Protein AF-A0A920R0R4-F1 (afdb_monomer)

Nearest PDB structures (foldseek):
  5y6c-assembly2_B  TM=6.366E-01  e=5.986E-02  Zymomonas mobilis subsp. mobilis ATCC 10988
  5guq-assembly4_D  TM=6.516E-01  e=1.807E-01  Zymomonas mobilis subsp. mobilis ATCC 10988
  5y6b-assembly4_D  TM=6.024E-01  e=1.176E-01  Zymomonas mobilis subsp. mobilis ATCC 10988

Radius of gyration: 15.73 Å; Cα contacts (8 Å, |Δi|>4): 234; chains: 1; bounding box: 33×40×40 Å

Sequence (160 aa):
MVGTSRALSQGEQIFMLRKGGIREDTRHFKIEHDQFLLYPGVFHEGTSLLKRKYHSLTSGAANEDFNENITLSVFCQLIETIDISQENQVNALDPFHIWSKSFPAKRFKWKPSQPLKLMIVRAYRLNPAMKIPVIPAYKGCKSWVELVENINTSDLENPH

Foldseek 3Di:
DQLQQLCLLQVLAFKDKDDDDPDDPDPDDDPPDQKDWDFDDDDPCRQVFFDPVSSCSCPPVVVDDPQFKTWTWKMKGFDDKDFALDVVVLVVCVSRDGTDSVNSVVSCPPPVVGTIIITGIFMWTAVVTDMDTDDPQNDDPDPDGDDPDDDDPPRTHHRD

Secondary structure (DSSP, 8-state):
-HHHHHHHHTTS--EEEE---S---SSS---S-SEEE------TTTTTTB-GGGGGGGTTGGG--TTTEEEEEEEEEEEEEEEE-SHHHHHHTGGG-SB-THHHHHHHHSSTTSPEEEEEEEEEEEEEEEEEE--GGG-SS-S----SS---GGGEEPP-

Solvent-accessible surface area (backbone atoms only — not comparable to full-atom values): 9718 Å² total; per-residue (Å²): 71,42,40,58,52,50,30,32,40,54,56,65,22,51,66,47,82,48,63,87,73,96,79,66,98,51,104,59,93,70,80,90,62,58,61,48,70,52,76,67,40,85,49,99,60,52,60,78,46,29,30,80,94,46,41,71,52,47,63,75,57,86,75,59,60,72,75,56,44,43,69,40,40,36,38,34,35,60,75,48,76,47,78,44,84,51,73,68,60,60,60,69,44,54,90,56,45,60,54,21,82,65,49,63,53,54,51,45,64,49,65,68,94,45,61,28,32,40,37,34,38,51,43,20,32,39,63,76,58,45,76,44,72,56,48,77,84,72,59,68,98,64,95,72,70,86,71,94,66,90,78,81,73,87,50,62,39,78,48,114

Mean predicted aligned error: 8.15 Å

Structure (mmCIF, N/CA/C/O backbone):
data_AF-A0A920R0R4-F1
#
_entry.id   AF-A0A920R0R4-F1
#
loop_
_atom_site.group_PDB
_atom_site.id
_atom_site.type_symbol
_atom_site.label_atom_id
_atom_site.label_alt_id
_atom_site.label_comp_id
_atom_site.label_asym_id
_atom_site.label_entity_id
_atom_site.label_seq_id
_atom_site.pdbx_PDB_ins_code
_atom_site.Cartn_x
_atom_site.Cartn_y
_atom_site.Cartn_z
_atom_site.occupancy
_atom_site.B_iso_or_equiv
_atom_site.auth_seq_id
_atom_site.auth_comp_id
_atom_site.auth_asym_id
_atom_site.auth_atom_id
_atom_site.pdbx_PDB_model_num
ATOM 1 N N . MET A 1 1 ? 7.179 0.223 1.232 1.00 68.75 1 MET A N 1
ATOM 2 C CA . MET A 1 1 ? 6.026 -0.302 0.471 1.00 68.75 1 MET A CA 1
ATOM 3 C C . MET A 1 1 ? 6.212 -1.740 -0.008 1.00 68.75 1 MET A C 1
ATOM 5 O O . MET A 1 1 ? 5.195 -2.383 -0.213 1.00 68.75 1 MET A O 1
ATOM 9 N N . VAL A 1 2 ? 7.436 -2.286 -0.112 1.00 80.06 2 VAL A N 1
ATOM 10 C CA . VAL A 1 2 ? 7.642 -3.689 -0.550 1.00 80.06 2 VAL A CA 1
ATOM 11 C C . VAL A 1 2 ? 6.838 -4.712 0.267 1.00 80.06 2 VAL A C 1
ATOM 13 O O . VAL A 1 2 ? 6.137 -5.532 -0.316 1.00 80.06 2 VAL A O 1
ATOM 16 N N . GLY A 1 3 ? 6.846 -4.609 1.603 1.00 86.19 3 GLY A N 1
ATOM 17 C CA . GLY A 1 3 ? 6.037 -5.495 2.452 1.00 86.19 3 GLY A CA 1
ATOM 18 C C . GLY A 1 3 ? 4.532 -5.402 2.162 1.00 86.19 3 GLY A C 1
ATOM 19 O O . GLY A 1 3 ? 3.877 -6.424 2.016 1.00 86.19 3 GLY A O 1
ATOM 20 N N . THR A 1 4 ? 3.997 -4.184 2.007 1.00 89.38 4 THR A N 1
ATOM 21 C CA . THR A 1 4 ? 2.586 -3.946 1.644 1.00 89.38 4 THR A CA 1
ATOM 22 C C . THR A 1 4 ? 2.243 -4.551 0.283 1.00 89.38 4 THR A C 1
ATOM 24 O O . THR A 1 4 ? 1.203 -5.184 0.163 1.00 89.38 4 THR A O 1
ATOM 27 N N . SER A 1 5 ? 3.112 -4.368 -0.718 1.00 89.06 5 SER A N 1
ATOM 28 C CA . SER A 1 5 ? 2.920 -4.904 -2.071 1.00 89.06 5 SER A CA 1
ATOM 29 C C . SER A 1 5 ? 2.841 -6.433 -2.057 1.00 89.06 5 SER A C 1
ATOM 31 O O . SER A 1 5 ? 1.877 -7.009 -2.553 1.00 89.06 5 SER A O 1
ATOM 33 N N . ARG A 1 6 ? 3.791 -7.088 -1.377 1.00 89.69 6 ARG A N 1
ATOM 34 C CA . ARG A 1 6 ? 3.798 -8.549 -1.219 1.00 89.69 6 ARG A CA 1
ATOM 35 C C . ARG A 1 6 ? 2.605 -9.064 -0.419 1.00 89.69 6 ARG A C 1
ATOM 37 O O . ARG A 1 6 ? 2.022 -10.066 -0.800 1.00 89.69 6 ARG A O 1
ATOM 44 N N . ALA A 1 7 ? 2.207 -8.378 0.652 1.00 92.81 7 ALA A N 1
ATOM 45 C CA . ALA A 1 7 ? 1.028 -8.781 1.417 1.00 92.81 7 ALA A CA 1
ATOM 46 C C . ALA A 1 7 ? -0.260 -8.701 0.590 1.00 92.81 7 ALA A C 1
ATOM 48 O O . ALA A 1 7 ? -1.081 -9.606 0.660 1.00 92.81 7 ALA A O 1
ATOM 49 N N . LEU A 1 8 ? -0.418 -7.649 -0.219 1.00 93.75 8 LEU A N 1
ATOM 50 C CA . LEU A 1 8 ? -1.556 -7.518 -1.131 1.00 93.75 8 LEU A CA 1
ATOM 51 C C . LEU A 1 8 ? -1.544 -8.630 -2.190 1.00 93.75 8 LEU A C 1
ATOM 53 O O . LEU A 1 8 ? -2.562 -9.277 -2.409 1.00 93.75 8 LEU A O 1
ATOM 57 N N . SER A 1 9 ? -0.390 -8.912 -2.802 1.00 91.56 9 SER A N 1
ATOM 58 C CA . SER A 1 9 ? -0.287 -9.959 -3.827 1.00 91.56 9 SER A CA 1
ATOM 59 C C . SER A 1 9 ? -0.413 -11.387 -3.285 1.00 91.56 9 SER A C 1
ATOM 61 O O . SER A 1 9 ? -0.655 -12.318 -4.054 1.00 91.56 9 SER A O 1
ATOM 63 N N . GLN A 1 10 ? -0.234 -11.587 -1.980 1.00 92.62 10 GLN A N 1
ATOM 64 C CA . GLN A 1 10 ? -0.412 -12.866 -1.283 1.00 92.62 10 GLN A CA 1
ATOM 65 C C . GLN A 1 10 ? -1.784 -13.007 -0.614 1.00 92.62 10 GLN A C 1
ATOM 67 O O . GLN A 1 10 ? -2.026 -14.027 0.013 1.00 92.62 10 GLN A O 1
ATOM 72 N N . GLY A 1 11 ? -2.658 -11.999 -0.701 1.00 92.56 11 GLY A N 1
ATOM 73 C CA . GLY A 1 11 ? -3.959 -12.023 -0.023 1.00 92.56 11 GLY A CA 1
ATOM 74 C C . GLY A 1 11 ? -3.897 -11.848 1.503 1.00 92.56 11 GLY A C 1
ATOM 75 O O . GLY A 1 11 ? -4.933 -11.867 2.159 1.00 92.56 11 GLY A O 1
ATOM 76 N N . GLU A 1 12 ? -2.715 -11.611 2.083 1.00 94.75 12 GLU A N 1
ATOM 77 C CA . GLU A 1 12 ? -2.510 -11.388 3.528 1.00 94.75 12 GLU A CA 1
ATOM 78 C C . GLU A 1 12 ? -3.187 -10.109 4.044 1.00 94.75 12 GLU A C 1
ATOM 80 O O . GLU A 1 12 ? -3.492 -9.981 5.230 1.00 94.75 12 GLU A O 1
ATOM 85 N N . GLN A 1 13 ? -3.396 -9.129 3.164 1.00 95.19 13 GLN A N 1
ATOM 86 C CA . GLN A 1 13 ? -4.251 -7.973 3.423 1.00 95.19 13 GLN A CA 1
ATOM 87 C C . GLN A 1 13 ? -4.931 -7.542 2.124 1.00 95.19 13 GLN A C 1
ATOM 89 O O . GLN A 1 13 ? -4.433 -7.834 1.040 1.00 95.19 13 GLN A O 1
ATOM 94 N N . ILE A 1 14 ? -6.019 -6.779 2.234 1.00 95.88 14 ILE A N 1
ATOM 95 C CA . ILE A 1 14 ? -6.824 -6.333 1.080 1.00 95.88 14 ILE A CA 1
ATOM 96 C C . ILE A 1 14 ? -7.031 -4.817 1.032 1.00 95.88 14 ILE A C 1
ATOM 98 O O . ILE A 1 14 ? -7.858 -4.314 0.276 1.00 95.88 14 ILE A O 1
ATOM 102 N N . PHE A 1 15 ? -6.329 -4.064 1.877 1.00 95.12 15 PHE A N 1
ATOM 103 C CA . PHE A 1 15 ? -6.503 -2.620 1.931 1.00 95.12 15 PHE A CA 1
ATOM 104 C C . PHE A 1 15 ? -5.200 -1.865 2.142 1.00 95.12 15 PHE A C 1
ATOM 106 O O . PHE A 1 15 ? -4.185 -2.394 2.601 1.00 95.12 15 PHE A O 1
ATOM 113 N N . MET A 1 16 ? -5.257 -0.578 1.818 1.00 92.88 16 MET A N 1
ATOM 114 C CA . MET A 1 16 ? -4.210 0.397 2.080 1.00 92.88 16 MET A CA 1
ATOM 115 C C . MET A 1 16 ? -4.756 1.566 2.891 1.00 92.88 16 MET A C 1
ATOM 117 O O . MET A 1 16 ? -5.943 1.877 2.844 1.00 92.88 16 MET A O 1
ATOM 121 N N . LEU A 1 17 ? -3.871 2.231 3.631 1.00 91.25 17 LEU A N 1
ATOM 122 C CA . LEU A 1 17 ? -4.202 3.439 4.377 1.00 91.25 17 LEU A CA 1
ATOM 123 C C . LEU A 1 17 ? -3.597 4.658 3.696 1.00 91.25 17 LEU A C 1
ATOM 125 O O . LEU A 1 17 ? -2.384 4.714 3.466 1.00 91.25 17 LEU A O 1
ATOM 129 N N . ARG A 1 18 ? -4.432 5.662 3.438 1.00 85.31 18 ARG A N 1
ATOM 130 C CA . ARG A 1 18 ? -4.033 6.897 2.773 1.00 85.31 18 ARG A CA 1
ATOM 131 C C . ARG A 1 18 ? -4.490 8.123 3.548 1.00 85.31 18 ARG A C 1
ATOM 133 O O . ARG A 1 18 ? -5.583 8.175 4.101 1.00 85.31 18 ARG A O 1
ATOM 140 N N . LYS A 1 19 ? -3.627 9.132 3.572 1.00 79.94 19 LYS A N 1
ATOM 141 C CA . LYS A 1 19 ? -3.901 10.456 4.127 1.00 79.94 19 LYS A CA 1
ATOM 142 C C . LYS A 1 19 ? -3.570 11.478 3.037 1.00 79.94 19 LYS A C 1
ATOM 144 O O . LYS A 1 19 ? -2.557 11.290 2.366 1.00 79.94 19 LYS A O 1
ATOM 149 N N . GLY A 1 20 ? -4.439 12.468 2.819 1.00 64.88 20 GLY A N 1
ATOM 150 C CA . GLY A 1 20 ? -4.394 13.385 1.666 1.00 64.88 20 GLY A CA 1
ATOM 151 C C . GLY A 1 20 ? -3.017 14.012 1.392 1.00 64.88 20 GLY A C 1
ATOM 152 O O . GLY A 1 20 ? -2.240 14.293 2.318 1.00 64.88 20 GLY A O 1
ATOM 153 N N . GLY A 1 21 ? -2.718 14.206 0.103 1.00 51.09 21 GLY A N 1
ATOM 154 C CA . GLY A 1 21 ? -1.456 14.721 -0.434 1.00 51.09 21 GLY A CA 1
ATOM 155 C C . GLY A 1 21 ? -1.145 16.185 -0.084 1.00 51.09 21 GLY A C 1
ATOM 156 O O . GLY A 1 21 ? -1.867 16.852 0.655 1.00 51.09 21 GLY A O 1
ATOM 157 N N . ILE A 1 22 ? 0.006 16.677 -0.560 1.00 35.75 22 ILE A N 1
ATOM 158 C CA . ILE A 1 22 ? 0.537 18.031 -0.281 1.00 35.75 22 ILE A CA 1
ATOM 159 C C . ILE A 1 22 ? -0.053 19.104 -1.225 1.00 35.75 22 ILE A C 1
ATOM 161 O O . ILE A 1 22 ? 0.022 20.287 -0.912 1.00 35.75 22 ILE A O 1
ATOM 165 N N . ARG A 1 23 ? -0.710 18.717 -2.325 1.00 40.47 23 ARG A N 1
ATOM 166 C CA . ARG A 1 23 ? -1.477 19.608 -3.215 1.00 40.47 23 ARG A CA 1
ATOM 167 C C . ARG A 1 23 ? -2.737 18.875 -3.661 1.00 40.47 23 ARG A C 1
ATOM 169 O O . ARG A 1 23 ? -2.672 18.032 -4.544 1.00 40.47 23 ARG A O 1
ATOM 176 N N . GLU A 1 24 ? -3.844 19.133 -2.984 1.00 46.94 24 GLU A N 1
ATOM 177 C CA . GLU A 1 24 ? -5.176 18.668 -3.373 1.00 46.94 24 GLU A CA 1
ATOM 178 C C . GLU A 1 24 ? -6.063 19.920 -3.344 1.00 46.94 24 GLU A C 1
ATOM 180 O O . GLU A 1 24 ? -6.519 20.346 -2.284 1.00 46.94 24 GLU A O 1
ATOM 185 N N . ASP A 1 25 ? -6.221 20.564 -4.504 1.00 38.66 25 ASP A N 1
ATOM 186 C CA . ASP A 1 25 ? -6.879 21.875 -4.667 1.00 38.66 25 ASP A CA 1
ATOM 187 C C . ASP A 1 25 ? -8.419 21.794 -4.587 1.00 38.66 25 ASP A C 1
ATOM 189 O O . ASP A 1 25 ? -9.131 22.787 -4.736 1.00 38.66 25 ASP A O 1
ATOM 193 N N . THR A 1 26 ? -8.964 20.615 -4.288 1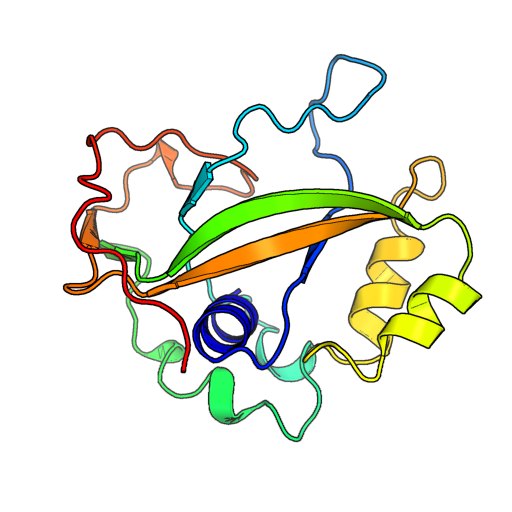.00 39.28 26 THR A N 1
ATOM 194 C CA . THR A 1 26 ? -10.395 20.386 -4.089 1.00 39.28 26 THR A CA 1
ATOM 195 C C . THR A 1 26 ? -10.636 19.741 -2.732 1.00 39.28 26 THR A C 1
ATOM 197 O O . THR A 1 26 ? -10.001 18.752 -2.382 1.00 39.28 26 THR A O 1
ATOM 200 N N . ARG A 1 27 ? -11.602 20.274 -1.974 1.00 39.78 27 ARG A N 1
ATOM 201 C CA . ARG A 1 27 ? -11.993 19.878 -0.600 1.00 39.78 27 ARG A CA 1
ATOM 202 C C . ARG A 1 27 ? -12.401 18.403 -0.403 1.00 39.78 27 ARG A C 1
ATOM 204 O O . ARG A 1 27 ? -12.800 18.035 0.696 1.00 39.78 27 ARG A O 1
ATOM 211 N N . HIS A 1 28 ? -12.282 17.560 -1.425 1.00 40.72 28 HIS A N 1
ATOM 212 C CA . HIS A 1 28 ? -12.527 16.126 -1.374 1.00 40.72 28 HIS A CA 1
ATOM 213 C C . HIS A 1 28 ? -11.421 15.411 -2.156 1.00 40.72 28 HIS A C 1
ATOM 215 O O . HIS A 1 28 ? -11.186 15.712 -3.324 1.00 40.72 28 HIS A O 1
ATOM 221 N N . PHE A 1 29 ? -10.745 14.464 -1.507 1.00 48.22 29 PHE A N 1
ATOM 222 C CA . PHE A 1 29 ? -9.827 13.536 -2.165 1.00 48.22 29 PHE A CA 1
ATOM 223 C C . PHE A 1 29 ? -10.609 12.728 -3.203 1.00 48.22 29 PHE A C 1
ATOM 225 O O . PHE A 1 29 ? -11.464 11.915 -2.839 1.00 48.22 29 PHE A O 1
ATOM 232 N N . LYS A 1 30 ? -10.322 12.963 -4.481 1.00 51.28 30 LYS A N 1
ATOM 233 C CA . LYS A 1 30 ? -10.826 12.156 -5.585 1.00 51.28 30 LYS A CA 1
ATOM 234 C C . LYS A 1 30 ? -9.713 11.192 -5.971 1.00 51.28 30 LYS A C 1
ATOM 236 O O . LYS A 1 30 ? -8.610 11.620 -6.295 1.00 51.28 30 LYS A O 1
ATOM 241 N N . ILE A 1 31 ? -9.976 9.893 -5.882 1.00 58.81 31 ILE A N 1
ATOM 242 C CA . ILE A 1 31 ? -9.099 8.923 -6.530 1.00 58.81 31 ILE A CA 1
ATOM 243 C C . ILE A 1 31 ? -9.328 9.102 -8.027 1.00 58.81 31 ILE A C 1
ATOM 245 O O . ILE A 1 31 ? -10.433 8.877 -8.510 1.00 58.81 31 ILE A O 1
ATOM 249 N N . GLU A 1 32 ? -8.312 9.598 -8.726 1.00 60.22 32 GLU A N 1
ATOM 250 C CA . GLU A 1 32 ? -8.394 9.890 -10.161 1.00 60.22 32 GLU A CA 1
ATOM 251 C C . GLU A 1 32 ? -8.440 8.607 -11.000 1.00 60.22 32 GLU A C 1
ATOM 253 O O . GLU A 1 32 ? -9.035 8.606 -12.074 1.00 60.22 32 GLU A O 1
ATOM 258 N N . HIS A 1 33 ? -7.899 7.504 -10.466 1.00 69.75 33 HIS A N 1
ATOM 259 C CA . HIS A 1 33 ? -7.830 6.206 -11.133 1.00 69.75 33 HIS A CA 1
ATOM 260 C C . HIS A 1 33 ? -8.223 5.069 -10.185 1.00 69.75 33 HIS A C 1
ATOM 262 O O . HIS A 1 33 ? -7.603 4.863 -9.139 1.00 69.75 33 HIS A O 1
ATOM 268 N N . ASP A 1 34 ? -9.242 4.306 -10.564 1.00 81.62 34 ASP A N 1
ATOM 269 C CA . ASP A 1 34 ? -9.683 3.094 -9.870 1.00 81.62 34 ASP A CA 1
ATOM 270 C C . ASP A 1 34 ? -8.773 1.887 -10.145 1.00 81.62 34 ASP A C 1
ATOM 272 O O . ASP A 1 34 ? -8.906 0.858 -9.493 1.00 81.62 34 ASP A O 1
ATOM 276 N N . GLN A 1 35 ? -7.818 2.009 -11.063 1.00 86.00 35 GLN A N 1
ATOM 277 C CA . GLN A 1 35 ? -6.866 0.968 -11.433 1.00 86.00 35 GLN A CA 1
ATOM 278 C C . GLN A 1 35 ? -5.442 1.512 -11.418 1.00 86.00 35 GLN A C 1
ATOM 280 O O . GLN A 1 35 ? -5.178 2.585 -11.958 1.00 86.00 35 GLN A O 1
ATOM 285 N N . PHE A 1 36 ? -4.517 0.791 -10.782 1.00 87.12 36 PHE A N 1
ATOM 286 C CA . PHE A 1 36 ? -3.151 1.278 -10.606 1.00 87.12 36 PHE A CA 1
ATOM 287 C C . PHE A 1 36 ? -2.128 0.194 -10.288 1.00 87.12 36 PHE A C 1
ATOM 289 O O . PHE A 1 36 ? -2.444 -0.841 -9.706 1.00 87.12 36 PHE A O 1
ATOM 296 N N . LEU A 1 37 ? -0.865 0.472 -10.612 1.00 87.88 37 LEU A N 1
ATOM 297 C CA . LEU A 1 37 ? 0.269 -0.351 -10.202 1.00 87.88 37 LEU A CA 1
ATOM 298 C C . LEU A 1 37 ? 0.893 0.151 -8.907 1.00 87.88 37 LEU A C 1
ATOM 300 O O . LEU A 1 37 ? 1.038 1.353 -8.680 1.00 87.88 37 LEU A O 1
ATOM 304 N N . LEU A 1 38 ? 1.308 -0.788 -8.059 1.00 86.62 38 LEU A N 1
ATOM 305 C CA . LEU A 1 38 ? 2.064 -0.455 -6.862 1.00 86.62 38 LEU A CA 1
ATOM 306 C C . LEU A 1 38 ? 3.527 -0.225 -7.213 1.00 86.62 38 LEU A C 1
ATOM 308 O O . LEU A 1 38 ? 4.222 -1.140 -7.647 1.00 86.62 38 LEU A O 1
ATOM 312 N N . TYR A 1 39 ? 4.005 0.982 -6.926 1.00 81.62 39 TYR A N 1
ATOM 313 C CA . TYR A 1 39 ? 5.422 1.305 -6.973 1.00 81.62 39 TYR A CA 1
ATOM 314 C C . TYR A 1 39 ? 6.128 0.688 -5.749 1.00 81.62 39 TYR A C 1
ATOM 316 O O . TYR A 1 39 ? 5.894 1.126 -4.610 1.00 81.62 39 TYR A O 1
ATOM 324 N N . PRO A 1 40 ? 6.976 -0.343 -5.916 1.00 74.50 40 PRO A N 1
ATOM 325 C CA . PRO A 1 40 ? 7.747 -0.875 -4.807 1.00 74.50 40 PRO A CA 1
ATOM 326 C C . PRO A 1 40 ? 8.784 0.161 -4.374 1.00 74.50 40 PRO A C 1
ATOM 328 O O . PRO A 1 40 ? 9.495 0.754 -5.175 1.00 74.50 40 PRO A O 1
ATOM 331 N N . GLY A 1 41 ? 8.861 0.392 -3.071 1.00 68.69 41 GLY A N 1
ATOM 332 C CA . GLY A 1 41 ? 9.872 1.263 -2.490 1.00 68.69 41 GLY A CA 1
ATOM 333 C C . GLY A 1 41 ? 10.277 0.757 -1.119 1.00 68.69 41 GLY A C 1
ATOM 334 O O . GLY A 1 41 ? 9.434 0.252 -0.354 1.00 68.69 41 GLY A O 1
ATOM 335 N N . VAL A 1 42 ? 11.557 0.899 -0.803 1.00 58.09 42 VAL A N 1
ATOM 336 C CA . VAL A 1 42 ? 12.118 0.606 0.514 1.00 58.09 42 VAL A CA 1
ATOM 337 C C . VAL A 1 42 ? 12.205 1.922 1.276 1.00 58.09 42 VAL A C 1
ATOM 339 O O . VAL A 1 42 ? 12.862 2.863 0.852 1.00 58.09 42 VAL A O 1
ATOM 342 N N . PHE A 1 43 ? 11.491 2.010 2.396 1.00 58.56 43 PHE A N 1
ATOM 343 C CA . PHE A 1 43 ? 11.754 3.070 3.365 1.00 58.56 43 PHE A CA 1
ATOM 344 C C . PHE A 1 43 ? 12.919 2.608 4.237 1.00 58.56 43 PHE A C 1
ATOM 346 O O . PHE A 1 43 ? 12.966 1.427 4.580 1.00 58.56 43 PHE A O 1
ATOM 353 N N . HIS A 1 44 ? 13.801 3.522 4.647 1.00 53.00 44 HIS A N 1
ATOM 354 C CA . HIS A 1 44 ? 14.902 3.209 5.568 1.00 53.00 44 HIS A CA 1
ATOM 355 C C . HIS A 1 44 ? 14.420 2.544 6.877 1.00 53.00 44 HIS A C 1
ATOM 357 O O . HIS A 1 44 ? 15.136 1.736 7.454 1.00 53.00 44 HIS A O 1
ATOM 363 N N . GLU A 1 45 ? 13.174 2.793 7.297 1.00 56.72 45 GLU A N 1
ATOM 364 C CA . GLU A 1 45 ? 12.533 2.147 8.456 1.00 56.72 45 GLU A CA 1
ATOM 365 C C . GLU A 1 45 ? 11.613 0.958 8.089 1.00 56.72 45 GLU A C 1
ATOM 367 O O . GLU A 1 45 ? 10.794 0.523 8.890 1.00 56.72 45 GLU A O 1
ATOM 372 N N . GLY A 1 46 ? 11.686 0.412 6.871 1.00 68.12 46 GLY A N 1
ATOM 373 C CA . GLY A 1 46 ? 10.659 -0.470 6.295 1.00 68.12 46 GLY A CA 1
ATOM 374 C C . GLY A 1 46 ? 10.208 -1.649 7.170 1.00 68.12 46 GLY A C 1
ATOM 375 O O . GLY A 1 46 ? 9.009 -1.920 7.242 1.00 68.12 46 GLY A O 1
ATOM 376 N N . THR A 1 47 ? 11.135 -2.316 7.861 1.00 78.44 47 THR A N 1
ATOM 377 C CA . THR A 1 47 ? 10.851 -3.499 8.694 1.00 78.44 47 THR A CA 1
ATOM 378 C C . THR A 1 47 ? 10.233 -3.143 10.049 1.00 78.44 47 THR A C 1
ATOM 380 O O . THR A 1 47 ? 9.355 -3.858 10.532 1.00 78.44 47 THR A O 1
ATOM 383 N N . SER A 1 48 ? 10.621 -2.018 10.663 1.00 84.25 48 SER A N 1
ATOM 384 C CA . SER A 1 48 ? 10.081 -1.588 11.969 1.00 84.25 48 SER A CA 1
ATOM 385 C C . SER A 1 48 ? 8.614 -1.139 11.879 1.00 84.25 48 SER A C 1
ATOM 387 O O . SER A 1 48 ? 7.878 -1.138 12.870 1.00 84.25 48 SER A O 1
ATOM 389 N N . LEU A 1 49 ? 8.158 -0.820 10.666 1.00 88.44 49 LEU A N 1
ATOM 390 C CA . LEU A 1 49 ? 6.771 -0.477 10.357 1.00 88.44 49 LEU A CA 1
ATOM 391 C C . LEU A 1 49 ? 5.865 -1.714 10.221 1.00 88.44 49 LEU A C 1
ATOM 393 O O . LEU A 1 49 ? 4.658 -1.555 10.041 1.00 88.44 49 LEU A O 1
ATOM 397 N N . LEU A 1 50 ? 6.410 -2.932 10.316 1.00 91.88 50 LEU A N 1
ATOM 398 C CA . LEU A 1 50 ? 5.680 -4.198 10.206 1.00 91.88 50 LEU A CA 1
ATOM 399 C C . LEU A 1 50 ? 5.610 -4.939 11.546 1.00 91.88 50 LEU A C 1
ATOM 401 O O . LEU A 1 50 ? 6.497 -4.827 12.395 1.00 91.88 50 LEU A O 1
ATOM 405 N N . LYS A 1 51 ? 4.568 -5.757 11.727 1.00 94.81 51 LYS A N 1
ATOM 406 C CA . LYS A 1 51 ? 4.521 -6.737 12.821 1.00 94.81 51 LYS A CA 1
ATOM 407 C C . LYS A 1 51 ? 5.646 -7.749 12.628 1.00 94.81 51 LYS A C 1
ATOM 409 O O . LYS A 1 51 ? 5.930 -8.152 11.504 1.00 94.81 51 LYS A O 1
ATOM 414 N N . ARG A 1 52 ? 6.217 -8.231 13.735 1.00 92.44 52 ARG A N 1
ATOM 415 C CA . ARG A 1 52 ? 7.356 -9.167 13.731 1.00 92.44 52 ARG A CA 1
ATOM 416 C C . ARG A 1 52 ? 7.142 -10.388 12.826 1.00 92.44 52 ARG A C 1
ATOM 418 O O . ARG A 1 52 ? 8.050 -10.763 12.097 1.00 92.44 52 ARG A O 1
ATOM 425 N N . LYS A 1 53 ? 5.932 -10.965 12.816 1.00 93.00 53 LYS A N 1
ATOM 426 C CA . LYS A 1 53 ? 5.592 -12.125 11.966 1.00 93.00 53 LYS A CA 1
ATOM 427 C C . LYS A 1 53 ? 5.698 -11.862 10.454 1.00 93.00 53 LYS A C 1
ATOM 429 O O . LYS A 1 53 ? 5.832 -12.809 9.697 1.00 93.00 53 LYS A O 1
ATOM 434 N N . TYR A 1 54 ? 5.670 -10.598 10.029 1.00 92.69 54 TYR A N 1
ATOM 435 C CA . TYR A 1 54 ? 5.704 -10.184 8.624 1.00 92.69 54 TYR A CA 1
ATOM 436 C C . TYR A 1 54 ? 7.050 -9.593 8.193 1.00 92.69 54 TYR A C 1
ATOM 438 O O . TYR A 1 54 ? 7.168 -9.075 7.085 1.00 92.69 54 TYR A O 1
ATOM 446 N N . HIS A 1 55 ? 8.087 -9.648 9.036 1.00 89.75 55 HIS A N 1
ATOM 447 C CA . HIS A 1 55 ? 9.410 -9.105 8.691 1.00 89.75 55 HIS A CA 1
ATOM 448 C C . HIS A 1 55 ? 10.016 -9.780 7.455 1.00 89.75 55 HIS A C 1
ATOM 450 O O . HIS A 1 55 ? 10.627 -9.101 6.628 1.00 89.75 55 HIS A O 1
ATOM 456 N N . SER A 1 56 ? 9.747 -11.075 7.263 1.00 88.81 56 SER A N 1
ATOM 457 C CA . SER A 1 56 ? 10.159 -11.840 6.078 1.00 88.81 56 SER A CA 1
ATOM 458 C C . SER A 1 56 ? 9.622 -11.270 4.761 1.00 88.81 56 SER A C 1
ATOM 460 O O . SER A 1 56 ? 10.270 -11.417 3.727 1.00 88.81 56 SER A O 1
ATOM 462 N N . LEU A 1 57 ? 8.499 -10.538 4.777 1.00 86.31 57 LEU A N 1
ATOM 463 C CA . LEU A 1 57 ? 7.966 -9.883 3.578 1.00 86.31 57 LEU A CA 1
ATOM 464 C C . LEU A 1 57 ? 8.900 -8.799 3.034 1.00 86.31 57 LEU A C 1
ATOM 466 O O . LEU A 1 57 ? 8.756 -8.404 1.884 1.00 86.31 57 LEU A O 1
ATOM 470 N N . THR A 1 58 ? 9.870 -8.317 3.812 1.00 81.88 58 THR A N 1
ATOM 471 C CA . THR A 1 58 ? 10.869 -7.337 3.345 1.00 81.88 58 THR A CA 1
ATOM 472 C C . THR A 1 58 ? 12.200 -7.965 2.937 1.00 81.88 58 THR A C 1
ATOM 474 O O . THR A 1 58 ? 13.054 -7.271 2.387 1.00 81.88 58 THR A O 1
ATOM 477 N N . SER A 1 59 ? 12.375 -9.274 3.133 1.00 77.12 59 SER A N 1
ATOM 478 C CA . SER A 1 59 ? 13.603 -9.985 2.769 1.00 77.12 59 SER A CA 1
ATOM 479 C C . SER A 1 59 ? 13.892 -9.885 1.266 1.00 77.12 59 SER A C 1
ATOM 481 O O . SER A 1 59 ? 12.984 -9.983 0.438 1.00 77.12 59 SER A O 1
ATOM 483 N N . GLY A 1 60 ? 15.158 -9.668 0.904 1.00 69.75 60 GLY A N 1
ATOM 484 C CA . GLY A 1 60 ? 15.608 -9.538 -0.490 1.00 69.75 60 GLY A CA 1
ATOM 485 C C . GLY A 1 60 ? 15.348 -8.174 -1.141 1.00 69.75 60 GLY A C 1
ATOM 486 O O . GLY A 1 60 ? 15.982 -7.865 -2.141 1.00 69.75 60 GLY A O 1
ATOM 487 N N . ALA A 1 61 ? 14.504 -7.320 -0.549 1.00 69.12 61 ALA A N 1
ATOM 488 C CA . ALA A 1 61 ? 14.203 -5.988 -1.084 1.00 69.12 61 ALA A CA 1
ATOM 489 C C . ALA A 1 61 ? 15.396 -5.018 -1.027 1.00 69.12 61 ALA A C 1
ATOM 491 O O . ALA A 1 61 ? 15.442 -4.051 -1.775 1.00 69.12 61 ALA A O 1
ATOM 492 N N . ALA A 1 62 ? 16.354 -5.263 -0.128 1.00 61.78 62 ALA A N 1
ATOM 493 C CA . ALA A 1 62 ? 17.562 -4.450 0.012 1.00 61.78 62 ALA A CA 1
ATOM 494 C C . ALA A 1 62 ? 18.532 -4.591 -1.176 1.00 61.78 62 ALA A C 1
ATOM 496 O O . ALA A 1 62 ? 19.398 -3.741 -1.345 1.00 61.78 62 ALA A O 1
ATOM 497 N N . ASN A 1 63 ? 18.379 -5.648 -1.982 1.00 60.41 63 ASN A N 1
ATOM 498 C CA . ASN A 1 63 ? 19.228 -5.920 -3.142 1.00 60.41 63 ASN A CA 1
ATOM 499 C C . ASN A 1 63 ? 18.636 -5.368 -4.451 1.00 60.41 63 ASN A C 1
ATOM 501 O O . ASN A 1 63 ? 19.254 -5.516 -5.501 1.00 60.41 63 ASN A O 1
ATOM 505 N N . GLU A 1 64 ? 17.434 -4.783 -4.415 1.00 66.25 64 GLU A N 1
ATOM 506 C CA . GLU A 1 64 ? 16.835 -4.136 -5.582 1.00 66.25 64 GLU A CA 1
ATOM 507 C C . GLU A 1 64 ? 17.387 -2.712 -5.716 1.00 66.25 64 GLU A C 1
ATOM 509 O O . GLU A 1 64 ? 17.213 -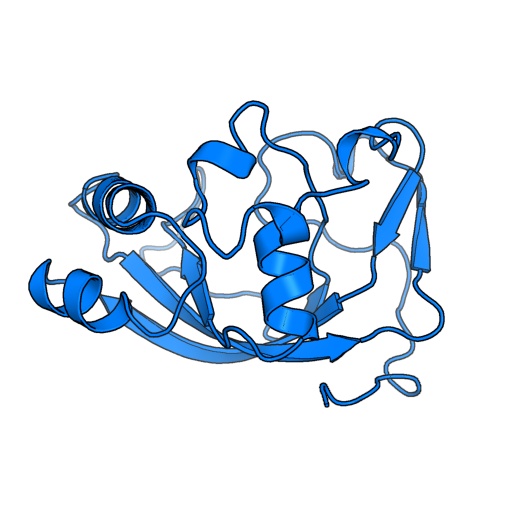1.877 -4.825 1.00 66.25 64 GLU A O 1
ATOM 514 N N . ASP A 1 65 ? 18.047 -2.428 -6.841 1.00 68.00 65 ASP A N 1
ATOM 515 C CA . ASP A 1 65 ? 18.495 -1.076 -7.161 1.00 68.00 65 ASP A CA 1
ATOM 516 C C . ASP A 1 65 ? 17.348 -0.248 -7.754 1.00 68.00 65 ASP A C 1
ATOM 518 O O . ASP A 1 65 ? 17.147 -0.174 -8.968 1.00 68.00 65 ASP A O 1
ATOM 522 N N . PHE A 1 66 ? 16.602 0.413 -6.867 1.00 72.81 66 PHE A N 1
ATOM 523 C CA . PHE A 1 66 ? 15.525 1.338 -7.229 1.00 72.81 66 PHE A CA 1
ATOM 524 C C . PHE A 1 66 ? 16.018 2.641 -7.890 1.00 72.81 66 PHE A C 1
ATOM 526 O O . PHE A 1 66 ? 15.199 3.536 -8.115 1.00 72.81 66 PHE A O 1
ATOM 533 N N . ASN A 1 67 ? 17.319 2.801 -8.169 1.00 72.69 67 ASN A N 1
ATOM 534 C CA . ASN A 1 67 ? 17.849 3.990 -8.845 1.00 72.69 67 ASN A CA 1
ATOM 535 C C . ASN A 1 67 ? 17.865 3.864 -10.367 1.00 72.69 67 ASN A C 1
ATOM 537 O O . ASN A 1 67 ? 17.768 4.891 -11.042 1.00 72.69 67 ASN A O 1
ATOM 541 N N . GLU A 1 68 ? 17.962 2.642 -10.893 1.00 78.25 68 GLU A N 1
ATOM 542 C CA . GLU A 1 68 ? 18.019 2.387 -12.335 1.00 78.25 68 GLU A CA 1
ATOM 543 C C . GLU A 1 68 ? 16.710 1.817 -12.873 1.00 78.25 68 GLU A C 1
ATOM 545 O O . GLU A 1 68 ? 16.173 2.330 -13.854 1.00 78.25 68 GLU A O 1
ATOM 550 N N . ASN A 1 69 ? 16.170 0.780 -12.223 1.00 81.81 69 ASN A N 1
ATOM 551 C CA . ASN A 1 69 ? 14.977 0.078 -12.686 1.00 81.81 69 ASN A CA 1
ATOM 552 C C . ASN A 1 69 ? 14.022 -0.235 -11.532 1.00 81.81 69 ASN A C 1
ATOM 554 O O . ASN A 1 69 ? 14.432 -0.586 -10.430 1.00 81.81 69 ASN A O 1
ATOM 558 N N . ILE A 1 70 ? 12.723 -0.173 -11.812 1.00 83.50 70 ILE A N 1
ATOM 559 C CA . ILE A 1 70 ? 11.660 -0.561 -10.883 1.00 83.50 70 ILE A CA 1
ATOM 560 C C . ILE A 1 70 ? 10.951 -1.785 -11.447 1.00 83.50 70 ILE A C 1
ATOM 562 O O . ILE A 1 70 ? 10.574 -1.799 -12.617 1.00 83.50 70 ILE A O 1
ATOM 566 N N . THR A 1 71 ? 10.726 -2.794 -10.604 1.00 85.44 71 THR A N 1
ATOM 567 C CA . THR A 1 71 ? 9.936 -3.976 -10.975 1.00 85.44 71 THR A CA 1
ATOM 568 C C . THR A 1 71 ? 8.500 -3.834 -10.479 1.00 85.44 71 THR A C 1
ATOM 570 O O . THR A 1 71 ? 8.214 -4.021 -9.297 1.00 85.44 71 THR A O 1
ATOM 573 N N . LEU A 1 72 ? 7.568 -3.536 -11.375 1.00 87.12 72 LEU A N 1
ATOM 574 C CA . LEU A 1 72 ? 6.144 -3.514 -11.077 1.00 87.12 72 LEU A CA 1
ATOM 575 C C . LEU A 1 72 ? 5.565 -4.926 -11.208 1.00 87.12 72 LEU A C 1
ATOM 577 O O . LEU A 1 72 ? 5.597 -5.539 -12.270 1.00 87.12 72 LEU A O 1
ATOM 581 N N . SER A 1 73 ? 5.043 -5.451 -10.103 1.00 88.81 73 SER A N 1
ATOM 582 C CA . SER A 1 73 ? 4.554 -6.837 -10.010 1.00 88.81 73 SER A CA 1
ATOM 583 C C . SER A 1 73 ? 3.129 -6.955 -9.479 1.00 88.81 73 SER A C 1
ATOM 585 O O . SER A 1 73 ? 2.568 -8.049 -9.472 1.00 88.81 73 SER A O 1
ATOM 587 N N . VAL A 1 74 ? 2.540 -5.848 -9.017 1.00 91.44 74 VAL A N 1
ATOM 588 C CA . VAL A 1 74 ? 1.227 -5.855 -8.369 1.00 91.44 74 VAL A CA 1
ATOM 589 C C . VAL A 1 74 ? 0.349 -4.776 -8.971 1.00 91.44 74 VAL A C 1
ATOM 591 O O . VAL A 1 74 ? 0.644 -3.583 -8.854 1.00 91.44 74 VAL A O 1
ATOM 594 N N . PHE A 1 75 ? -0.736 -5.228 -9.589 1.00 91.50 75 PHE A N 1
ATOM 595 C CA . PHE A 1 75 ? -1.827 -4.397 -10.064 1.00 91.50 75 PHE A CA 1
ATOM 596 C C . PHE A 1 75 ? -2.956 -4.396 -9.045 1.00 91.50 75 PHE A C 1
ATOM 598 O O . PHE A 1 75 ? -3.267 -5.421 -8.448 1.00 91.50 75 PHE A O 1
ATOM 605 N N . CYS A 1 76 ? -3.564 -3.241 -8.832 1.00 91.81 76 CYS A N 1
ATOM 606 C CA . CYS A 1 76 ? -4.639 -3.049 -7.880 1.00 91.81 76 CYS A CA 1
ATOM 607 C C . CYS A 1 76 ? -5.821 -2.390 -8.578 1.00 91.81 76 CYS A C 1
ATOM 609 O O . CYS A 1 76 ? -5.672 -1.365 -9.240 1.00 91.81 76 CYS A O 1
ATOM 611 N N . GLN A 1 77 ? -7.003 -2.943 -8.343 1.00 90.62 77 GLN A N 1
ATOM 612 C CA . GLN A 1 77 ? -8.273 -2.289 -8.604 1.00 90.62 77 GLN A CA 1
ATOM 613 C C . GLN A 1 77 ? -8.854 -1.813 -7.272 1.00 90.62 77 GLN A C 1
ATOM 615 O O . GLN A 1 77 ? -9.024 -2.604 -6.345 1.00 90.62 77 GLN A O 1
ATOM 620 N N . LEU A 1 78 ? -9.157 -0.527 -7.158 1.00 89.38 78 LEU A N 1
ATOM 621 C CA . LEU A 1 78 ? -9.917 0.029 -6.053 1.00 89.38 78 LEU A CA 1
ATOM 622 C C . LEU A 1 78 ? -11.352 -0.494 -6.107 1.00 89.38 78 LEU A C 1
ATOM 624 O O . LEU A 1 78 ? -12.037 -0.351 -7.115 1.00 89.38 78 LEU A O 1
ATOM 628 N N . ILE A 1 79 ? -11.805 -1.057 -4.994 1.00 92.94 79 ILE A N 1
ATOM 629 C CA . ILE A 1 79 ? -13.179 -1.526 -4.826 1.00 92.94 79 ILE A CA 1
ATOM 630 C C . ILE A 1 79 ? -14.000 -0.492 -4.063 1.00 92.94 79 ILE A C 1
ATOM 632 O O . ILE A 1 79 ? -15.110 -0.164 -4.464 1.00 92.94 79 ILE A O 1
ATOM 636 N N . GLU A 1 80 ? -13.448 0.048 -2.975 1.00 88.88 80 GLU A N 1
ATOM 637 C CA . GLU A 1 80 ? -14.163 0.994 -2.123 1.00 88.88 80 GLU A CA 1
ATOM 638 C C . GLU A 1 80 ? -13.197 1.868 -1.319 1.00 88.88 80 GLU A C 1
ATOM 640 O O . GLU A 1 80 ? -12.063 1.476 -1.020 1.00 88.88 80 GLU A O 1
ATOM 645 N N . THR A 1 81 ? -13.663 3.054 -0.928 1.00 89.69 81 THR A N 1
ATOM 646 C CA . THR A 1 81 ? -12.994 3.877 0.080 1.00 89.69 81 THR A CA 1
ATOM 647 C C . THR A 1 81 ? -13.881 4.114 1.284 1.00 89.69 81 THR A C 1
ATOM 649 O O . THR A 1 81 ? -15.017 4.552 1.122 1.00 89.69 81 THR A O 1
ATOM 652 N N . ILE A 1 82 ? -13.323 3.939 2.479 1.00 91.38 82 ILE A N 1
ATOM 653 C CA . ILE A 1 82 ? -14.012 4.195 3.745 1.00 91.38 82 ILE A CA 1
ATOM 654 C C . ILE A 1 82 ? -13.230 5.243 4.532 1.00 91.38 82 ILE A C 1
ATOM 656 O O . ILE A 1 82 ? -12.012 5.132 4.703 1.00 91.38 82 ILE A O 1
ATOM 660 N N . ASP A 1 83 ? -13.932 6.257 5.030 1.00 92.12 83 ASP A N 1
ATOM 661 C CA . ASP A 1 83 ? -13.343 7.268 5.901 1.00 92.12 83 ASP A CA 1
ATOM 662 C C . ASP A 1 83 ? -13.320 6.765 7.349 1.00 92.12 83 ASP A C 1
ATOM 664 O O . ASP A 1 83 ? -14.348 6.455 7.951 1.00 92.12 83 ASP A O 1
ATOM 668 N N . ILE A 1 84 ? -12.120 6.706 7.918 1.00 92.94 84 ILE A N 1
ATOM 669 C CA . ILE A 1 84 ? -11.868 6.404 9.322 1.00 92.94 84 ILE A CA 1
ATOM 670 C C . ILE A 1 84 ? -11.751 7.724 10.078 1.00 92.94 84 ILE A C 1
ATOM 672 O O . ILE A 1 84 ? -10.838 8.524 9.833 1.00 92.94 84 ILE A O 1
ATOM 676 N N . SER A 1 85 ? -12.668 7.931 11.019 1.00 90.19 85 SER A N 1
ATOM 677 C CA . SER A 1 85 ? -12.784 9.155 11.817 1.00 90.19 85 SER A CA 1
ATOM 678 C C . SER A 1 85 ? -12.568 8.926 13.312 1.00 90.19 85 SER A C 1
ATOM 680 O O . SER A 1 85 ? -12.427 9.897 14.049 1.00 90.19 85 SE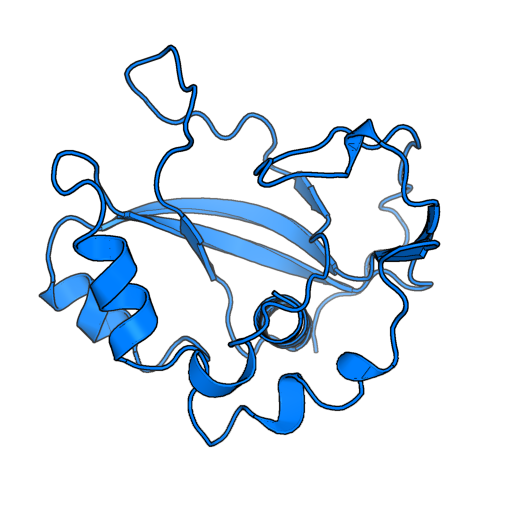R A O 1
ATOM 682 N N . GLN A 1 86 ? -12.496 7.669 13.764 1.00 92.69 86 GLN A N 1
ATOM 683 C CA . GLN A 1 86 ? -12.339 7.319 15.176 1.00 92.69 86 GLN A CA 1
ATOM 684 C C . GLN A 1 86 ? -11.177 6.345 15.416 1.00 92.69 86 GLN A C 1
ATOM 686 O O . GLN A 1 86 ? -10.929 5.424 14.637 1.00 92.69 86 GLN A O 1
ATOM 691 N N . GLU A 1 87 ? -10.471 6.504 16.539 1.00 93.00 87 GLU A N 1
ATOM 692 C CA . GLU A 1 87 ? -9.306 5.667 16.879 1.00 93.00 87 GLU A CA 1
ATOM 693 C C . GLU A 1 87 ? -9.696 4.196 17.132 1.00 93.00 87 GLU A C 1
ATOM 695 O O . GLU A 1 87 ? -8.921 3.287 16.833 1.00 93.00 87 GLU A O 1
ATOM 700 N N . ASN A 1 88 ? -10.919 3.925 17.605 1.00 95.75 88 ASN A N 1
ATOM 701 C CA . ASN A 1 88 ? -11.421 2.555 17.766 1.00 95.75 88 ASN A CA 1
ATOM 702 C C . ASN A 1 88 ? -11.564 1.812 16.423 1.00 95.75 88 ASN A C 1
ATOM 704 O O . ASN A 1 88 ? -11.272 0.620 16.372 1.00 95.75 88 ASN A O 1
ATOM 708 N N . GLN A 1 89 ? -11.930 2.502 15.339 1.00 95.75 89 GLN A N 1
ATOM 709 C CA . GLN A 1 89 ? -11.983 1.930 13.990 1.00 95.75 89 GLN A CA 1
ATOM 710 C C . GLN A 1 89 ? -10.579 1.547 13.507 1.00 95.75 89 GLN A C 1
ATOM 712 O O . GLN A 1 89 ? -10.395 0.466 12.961 1.00 95.75 89 GLN A O 1
ATOM 717 N N . VAL A 1 90 ? -9.568 2.386 13.772 1.00 95.62 90 VAL A N 1
ATOM 718 C CA . VAL A 1 90 ? -8.161 2.058 13.472 1.00 95.62 90 VAL A CA 1
ATOM 719 C C . VAL A 1 90 ? -7.726 0.800 14.222 1.00 95.62 90 VAL A C 1
ATOM 721 O O . VAL A 1 90 ? -7.113 -0.088 13.638 1.00 95.62 90 VAL A O 1
ATOM 724 N N . ASN A 1 91 ? -8.064 0.703 15.509 1.00 95.44 91 ASN A N 1
ATOM 725 C CA . ASN A 1 91 ? -7.714 -0.454 16.331 1.00 95.44 91 ASN A CA 1
ATOM 726 C C . ASN A 1 91 ? -8.415 -1.741 15.869 1.00 95.44 91 ASN A C 1
ATOM 728 O O . ASN A 1 91 ? -7.806 -2.808 15.912 1.00 95.44 91 ASN A O 1
ATOM 732 N N . ALA A 1 92 ? -9.662 -1.649 15.397 1.00 96.56 92 ALA A N 1
ATOM 733 C CA . ALA A 1 92 ? -10.413 -2.790 14.874 1.00 96.56 92 ALA A CA 1
ATOM 734 C C . ALA A 1 92 ? -9.785 -3.394 13.603 1.00 96.56 92 ALA A C 1
ATOM 736 O O . ALA A 1 92 ? -10.003 -4.568 13.314 1.00 96.56 92 ALA A O 1
ATOM 737 N N . LEU A 1 93 ? -8.976 -2.621 12.869 1.00 96.31 93 LEU A N 1
ATOM 738 C CA . LEU A 1 93 ? -8.280 -3.084 11.666 1.00 96.31 93 LEU A CA 1
ATOM 739 C C . LEU A 1 93 ? -7.017 -3.900 11.958 1.00 96.31 93 LEU A C 1
ATOM 741 O O . LEU A 1 93 ? -6.488 -4.520 11.036 1.00 96.31 93 LEU A O 1
ATOM 745 N N . ASP A 1 94 ? -6.527 -3.915 13.204 1.00 95.94 94 ASP A N 1
ATOM 746 C CA . ASP A 1 94 ? -5.244 -4.538 13.546 1.00 95.94 94 ASP A CA 1
ATOM 747 C C . ASP A 1 94 ? -5.120 -5.993 13.050 1.00 95.94 94 ASP A C 1
ATOM 749 O O . ASP A 1 94 ? -4.096 -6.314 12.438 1.00 95.94 94 ASP A O 1
ATOM 753 N N . PRO A 1 95 ? -6.122 -6.881 13.199 1.00 96.25 95 PRO A N 1
ATOM 754 C CA . PRO A 1 95 ? -6.008 -8.262 12.726 1.00 96.25 95 PRO A CA 1
ATOM 755 C C . PRO A 1 95 ? -5.828 -8.406 11.207 1.00 96.25 95 PRO A C 1
ATOM 757 O O . PRO A 1 95 ? -5.323 -9.433 10.764 1.00 96.25 95 PRO A O 1
ATOM 760 N N . PHE A 1 96 ? -6.201 -7.389 10.424 1.00 96.31 96 PHE A N 1
ATOM 761 C CA . PHE A 1 96 ? -6.364 -7.466 8.968 1.00 96.31 96 PHE A CA 1
ATOM 762 C C . PHE A 1 96 ? -5.236 -6.792 8.172 1.00 96.31 96 PHE A C 1
ATOM 764 O O . PHE A 1 96 ? -5.355 -6.617 6.961 1.00 96.31 96 PHE A O 1
ATOM 771 N N . HIS A 1 97 ? -4.151 -6.375 8.834 1.00 96.38 97 HIS A N 1
ATOM 772 C CA . HIS A 1 97 ? -3.004 -5.768 8.163 1.00 96.38 97 HIS A CA 1
ATOM 773 C C . HIS A 1 97 ? -1.658 -6.206 8.739 1.00 96.38 97 HIS A C 1
ATOM 775 O O . HIS A 1 97 ? -1.505 -6.580 9.908 1.00 96.38 97 HIS A O 1
ATOM 781 N N . ILE A 1 98 ? -0.622 -6.028 7.923 1.00 95.56 98 ILE A N 1
ATOM 782 C CA . ILE A 1 98 ? 0.746 -6.411 8.278 1.00 95.56 98 ILE A CA 1
ATOM 783 C C . ILE A 1 98 ? 1.488 -5.382 9.137 1.00 95.56 98 ILE A C 1
ATOM 785 O O . ILE A 1 98 ? 2.527 -5.697 9.723 1.00 95.56 98 ILE A O 1
ATOM 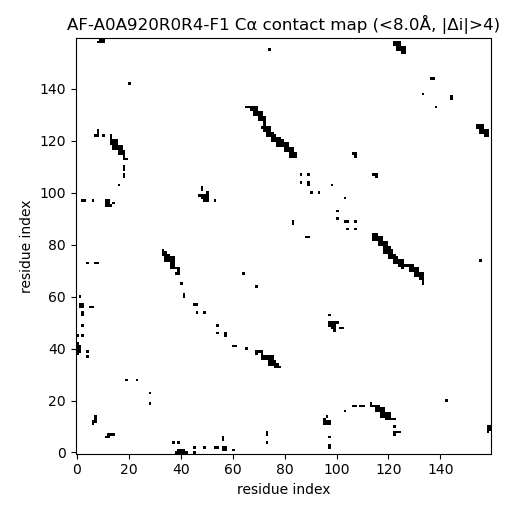789 N N . TRP A 1 99 ? 1.003 -4.139 9.192 1.00 95.38 99 TRP A N 1
ATOM 790 C CA . TRP A 1 99 ? 1.724 -3.039 9.834 1.00 95.38 99 TRP A CA 1
ATOM 791 C C . TRP A 1 99 ? 1.772 -3.160 11.352 1.00 95.38 99 TRP A C 1
ATOM 793 O O . TRP A 1 99 ? 0.859 -3.696 11.978 1.00 95.38 99 TRP A O 1
ATOM 803 N N . SER A 1 100 ? 2.828 -2.618 11.956 1.00 94.62 100 SER A N 1
ATOM 804 C CA . SER A 1 100 ? 2.915 -2.485 13.406 1.00 94.62 100 SER A CA 1
ATOM 805 C C . SER A 1 100 ? 1.770 -1.615 13.935 1.00 94.62 100 SER A C 1
ATOM 807 O O . SER A 1 100 ? 1.297 -0.705 13.254 1.00 94.62 100 SER A O 1
ATOM 809 N N . LYS A 1 101 ? 1.340 -1.856 15.179 1.00 92.31 101 LYS A N 1
ATOM 810 C CA . LYS A 1 101 ? 0.210 -1.141 15.801 1.00 92.31 101 LYS A CA 1
ATOM 811 C C . LYS A 1 101 ? 0.367 0.387 15.765 1.00 92.31 101 LYS A C 1
ATOM 813 O O . LYS A 1 101 ? -0.608 1.123 15.651 1.00 92.31 101 LYS A O 1
ATOM 818 N N . SER A 1 102 ? 1.602 0.883 15.839 1.00 91.75 102 SER A N 1
ATOM 819 C CA . SER A 1 102 ? 1.888 2.319 15.833 1.00 91.75 102 SER A CA 1
ATOM 820 C C . SER A 1 102 ? 1.749 2.965 14.450 1.00 91.75 102 SER A C 1
ATOM 822 O O . SER A 1 102 ? 1.520 4.170 14.370 1.00 91.75 102 SER A O 1
ATOM 824 N N . PHE A 1 103 ? 1.862 2.206 13.358 1.00 92.19 103 PHE A N 1
ATOM 825 C CA . PHE A 1 103 ? 1.891 2.760 12.005 1.00 92.19 103 PHE A CA 1
ATOM 826 C C . PHE A 1 103 ? 0.536 3.343 11.553 1.00 92.19 103 PHE A C 1
ATOM 828 O O . PHE A 1 103 ? 0.524 4.509 11.138 1.00 92.19 103 PHE A O 1
ATOM 835 N N . PRO A 1 104 ? -0.605 2.627 11.658 1.00 93.69 104 PRO A N 1
ATOM 836 C CA . PRO A 1 104 ? -1.923 3.207 11.387 1.00 93.69 104 PRO A CA 1
ATOM 837 C C . PRO A 1 104 ? -2.267 4.350 12.345 1.00 93.69 104 PRO A C 1
ATOM 839 O O . PRO A 1 104 ? -2.733 5.400 11.907 1.00 93.69 104 PRO A O 1
ATOM 842 N N . ALA A 1 105 ? -1.958 4.192 13.638 1.00 92.94 105 ALA A N 1
ATOM 843 C CA . ALA A 1 105 ? -2.241 5.198 14.661 1.00 92.94 105 ALA A CA 1
ATOM 844 C C . ALA A 1 105 ? -1.513 6.529 14.394 1.00 92.94 105 ALA A C 1
ATOM 846 O O . ALA A 1 105 ? -2.113 7.600 14.488 1.00 92.94 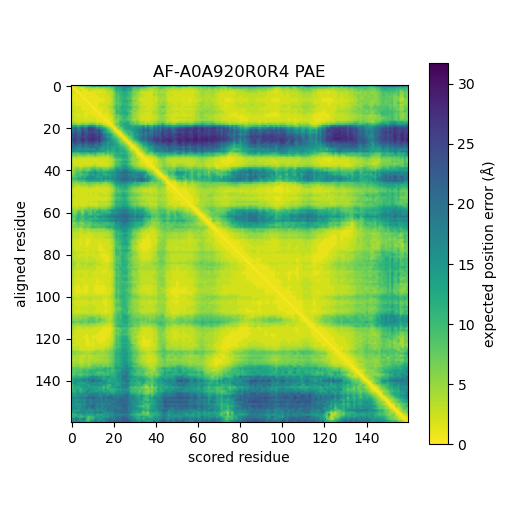105 ALA A O 1
ATOM 847 N N . LYS A 1 106 ? -0.233 6.480 13.995 1.00 92.00 106 LYS A N 1
ATOM 848 C CA . LYS A 1 106 ? 0.528 7.675 13.592 1.00 92.00 106 LYS A CA 1
ATOM 849 C C . LYS A 1 106 ? -0.081 8.352 12.361 1.00 92.00 106 LYS A C 1
ATOM 851 O O . LYS A 1 106 ? -0.162 9.576 12.328 1.00 92.00 106 LYS A O 1
ATOM 856 N N . ARG A 1 107 ? -0.545 7.580 11.369 1.00 89.88 107 ARG A N 1
ATOM 857 C CA . ARG A 1 107 ? -1.224 8.130 10.178 1.00 89.88 107 ARG A CA 1
ATOM 858 C C . ARG A 1 107 ? -2.553 8.788 10.507 1.00 89.88 107 ARG A C 1
ATOM 860 O O . ARG A 1 107 ? -2.843 9.841 9.952 1.00 89.88 107 ARG A O 1
ATOM 867 N N . PHE A 1 108 ? -3.336 8.179 11.391 1.00 92.25 108 PHE A N 1
ATOM 868 C CA . PHE A 1 108 ? -4.604 8.735 11.850 1.00 92.25 108 PHE A CA 1
ATOM 869 C C . PHE A 1 108 ? -4.403 10.103 12.516 1.00 92.25 108 PHE A C 1
ATOM 871 O O . PHE A 1 108 ? -5.097 11.060 12.190 1.00 92.25 108 PHE A O 1
ATOM 878 N N . LYS A 1 109 ? -3.383 10.219 13.377 1.00 90.94 109 LYS A N 1
ATOM 879 C CA . LYS A 1 109 ? -3.046 11.461 14.096 1.00 90.94 109 LYS A CA 1
ATOM 880 C C . LYS A 1 109 ? -2.401 12.535 13.207 1.00 90.94 109 LYS A C 1
ATOM 882 O O . LYS A 1 109 ? -2.377 13.703 13.583 1.00 90.94 109 LYS A O 1
ATOM 887 N N . TRP A 1 110 ? -1.884 12.174 12.031 1.00 86.50 110 TRP A N 1
ATOM 888 C CA . TRP A 1 110 ? -1.280 13.124 11.094 1.00 86.50 110 TRP A CA 1
ATOM 889 C C . TRP A 1 110 ? -2.351 13.874 10.283 1.00 86.50 110 TRP A C 1
ATOM 891 O O . TRP A 1 110 ? -3.209 13.261 9.648 1.00 86.50 110 TRP A O 1
ATOM 901 N N . LYS A 1 111 ? -2.290 15.216 10.275 1.00 82.31 111 LYS A N 1
ATOM 902 C CA . LYS A 1 111 ? -3.338 16.105 9.728 1.00 82.31 111 LYS A CA 1
ATOM 903 C C . LYS A 1 111 ? -4.736 15.749 10.282 1.00 82.31 111 LYS A C 1
ATOM 905 O O . LYS A 1 111 ? -5.588 15.305 9.511 1.00 82.31 111 LYS A O 1
ATOM 910 N N . PRO A 1 112 ? -4.995 15.919 11.591 1.00 82.75 112 PRO A N 1
ATOM 911 C CA . PRO A 1 112 ? -6.224 15.436 12.238 1.00 82.75 112 PRO A CA 1
ATOM 912 C C . PRO A 1 112 ? -7.513 16.068 11.687 1.00 82.75 112 PRO A C 1
ATOM 914 O O . PRO A 1 112 ? -8.587 15.504 11.845 1.00 82.75 112 PRO A O 1
ATOM 917 N N . SER A 1 113 ? -7.415 17.205 10.993 1.00 83.81 113 SER A N 1
ATOM 918 C CA . SER A 1 113 ? -8.533 17.850 10.291 1.00 83.81 113 SER A CA 1
ATOM 919 C C . SER A 1 113 ? -9.020 17.102 9.044 1.00 83.81 113 SER A C 1
ATOM 921 O O . SER A 1 113 ? -10.027 17.488 8.459 1.00 83.81 113 SER A O 1
ATOM 923 N N . GLN A 1 114 ? -8.316 16.056 8.609 1.00 82.69 114 GLN A N 1
ATOM 924 C CA . GLN A 1 114 ? -8.724 15.202 7.495 1.00 82.69 114 GLN A CA 1
ATOM 925 C C . GLN A 1 114 ? -8.978 13.773 8.002 1.00 82.69 114 GLN A C 1
ATOM 927 O O . GLN A 1 114 ? -8.226 13.309 8.863 1.00 82.69 114 GLN A O 1
ATOM 932 N N . PRO A 1 115 ? -9.954 13.031 7.455 1.00 85.44 115 PRO A N 1
ATOM 933 C CA . PRO A 1 115 ? -10.122 11.618 7.785 1.00 85.44 115 PRO A CA 1
ATOM 934 C C . PRO A 1 115 ? -8.939 10.787 7.272 1.00 85.44 115 PRO A C 1
ATOM 936 O O . PRO A 1 115 ? -8.250 11.169 6.319 1.00 85.44 115 PRO A O 1
ATOM 939 N N . LEU A 1 116 ? -8.689 9.642 7.908 1.00 91.69 116 LEU A N 1
ATOM 940 C CA . LEU A 1 116 ? -7.812 8.607 7.362 1.00 91.69 116 LEU A CA 1
ATOM 941 C C . LEU A 1 116 ? -8.624 7.760 6.383 1.00 91.69 116 LEU A C 1
ATOM 943 O O . LEU A 1 116 ? -9.671 7.247 6.751 1.00 91.69 116 LEU A O 1
ATOM 947 N N . LYS A 1 117 ? -8.148 7.585 5.152 1.00 90.94 117 LYS A N 1
ATOM 948 C CA . LYS A 1 117 ? -8.856 6.793 4.144 1.00 90.94 117 LYS A CA 1
ATOM 949 C C . LYS A 1 117 ? -8.362 5.359 4.134 1.00 90.94 117 LYS A C 1
ATOM 951 O O . LYS A 1 117 ? -7.171 5.113 3.934 1.00 90.94 117 LYS A O 1
ATOM 956 N N . LEU A 1 118 ? -9.287 4.429 4.318 1.00 93.12 118 LEU A N 1
ATOM 957 C CA . LEU A 1 118 ? -9.124 3.020 4.000 1.00 93.12 118 LEU A CA 1
ATOM 958 C C . LEU A 1 118 ? -9.451 2.834 2.517 1.00 93.12 118 LEU A C 1
ATOM 960 O O . LEU A 1 118 ? -10.546 3.177 2.087 1.00 93.12 118 LEU A O 1
ATOM 964 N N . MET A 1 119 ? -8.511 2.313 1.740 1.00 93.12 119 MET A N 1
ATOM 965 C CA . MET A 1 119 ? -8.712 1.955 0.337 1.00 93.12 119 MET A CA 1
ATOM 966 C C . MET A 1 119 ? -8.782 0.436 0.244 1.00 93.12 119 MET A C 1
ATOM 968 O O . MET A 1 119 ? -7.745 -0.213 0.384 1.00 93.12 119 MET A O 1
ATOM 972 N N . ILE A 1 120 ? -9.973 -0.120 0.038 1.00 94.44 120 ILE A N 1
ATOM 973 C CA . ILE A 1 120 ? -10.166 -1.550 -0.213 1.00 94.44 120 ILE A CA 1
ATOM 974 C C . ILE A 1 120 ? -9.815 -1.810 -1.669 1.00 94.44 120 ILE A C 1
ATOM 976 O O . ILE A 1 120 ? -10.310 -1.126 -2.567 1.00 94.44 120 ILE A O 1
ATOM 980 N N . VAL A 1 121 ? -8.944 -2.785 -1.901 1.00 94.69 121 VAL A N 1
ATOM 981 C CA . VAL A 1 121 ? -8.434 -3.099 -3.230 1.00 94.69 121 VAL A CA 1
ATOM 982 C C . VAL A 1 121 ? -8.520 -4.585 -3.512 1.00 94.69 121 VAL A C 1
ATOM 984 O O . VAL A 1 121 ? -8.332 -5.426 -2.634 1.00 94.69 121 VAL A O 1
ATOM 987 N N . ARG A 1 122 ? -8.730 -4.901 -4.783 1.00 94.31 122 ARG A N 1
ATOM 988 C CA . ARG A 1 122 ? -8.443 -6.210 -5.341 1.00 94.31 122 ARG A CA 1
ATOM 989 C C . ARG A 1 122 ? -7.064 -6.158 -5.974 1.00 94.31 122 ARG A C 1
ATOM 991 O O . ARG A 1 122 ? -6.853 -5.403 -6.920 1.00 94.31 122 ARG A O 1
ATOM 998 N N . ALA A 1 123 ? -6.130 -6.911 -5.413 1.00 94.06 123 ALA A N 1
ATOM 999 C CA . ALA A 1 123 ? -4.772 -7.000 -5.922 1.00 94.06 123 ALA A CA 1
ATOM 1000 C C . ALA A 1 123 ? -4.631 -8.206 -6.854 1.00 94.06 123 ALA A C 1
ATOM 1002 O O . ALA A 1 123 ? -5.233 -9.247 -6.612 1.00 94.06 123 ALA A O 1
ATOM 1003 N N . TYR A 1 124 ? -3.814 -8.054 -7.886 1.00 92.50 124 TYR A N 1
ATOM 1004 C CA . TYR A 1 124 ? -3.496 -9.054 -8.895 1.00 92.50 124 TYR A CA 1
ATOM 1005 C C . TYR A 1 124 ? -1.983 -9.104 -9.073 1.00 92.50 124 TYR A C 1
ATOM 1007 O O . TYR A 1 124 ? -1.297 -8.079 -8.959 1.00 92.50 124 TYR A O 1
ATOM 1015 N N . ARG A 1 125 ? -1.457 -10.292 -9.361 1.00 91.56 125 ARG A N 1
ATOM 1016 C CA . ARG A 1 125 ? -0.051 -10.452 -9.737 1.00 91.56 125 ARG A CA 1
ATOM 1017 C C . ARG A 1 125 ? 0.086 -10.200 -11.231 1.00 91.56 125 ARG A C 1
ATOM 1019 O O . ARG A 1 125 ? -0.705 -10.708 -12.020 1.00 91.56 125 ARG A O 1
ATOM 1026 N N . LEU A 1 126 ? 1.092 -9.416 -11.601 1.00 88.25 126 LEU A N 1
ATOM 1027 C CA . LEU A 1 126 ? 1.528 -9.305 -12.988 1.00 88.25 126 LEU A CA 1
ATOM 1028 C C . LEU A 1 126 ? 2.481 -10.457 -13.297 1.00 88.25 126 LEU A C 1
ATOM 1030 O O . LEU A 1 126 ? 3.518 -10.582 -12.634 1.00 88.25 126 LEU A O 1
ATOM 1034 N N . ASN A 1 127 ? 2.143 -11.263 -14.300 1.00 84.38 127 ASN A N 1
ATOM 1035 C CA . ASN A 1 127 ? 2.998 -12.331 -14.795 1.00 84.38 127 ASN A CA 1
ATOM 1036 C C . ASN A 1 127 ? 3.129 -12.244 -16.332 1.00 84.38 127 ASN A C 1
ATOM 1038 O O . ASN A 1 127 ? 2.160 -12.524 -17.029 1.00 84.38 127 ASN A O 1
ATOM 1042 N N . PRO A 1 128 ? 4.304 -11.868 -16.875 1.00 85.19 128 PRO A N 1
ATOM 1043 C CA . PRO A 1 128 ? 5.535 -11.537 -16.158 1.00 85.19 128 PRO A CA 1
ATOM 1044 C C . PRO A 1 128 ? 5.464 -10.173 -15.452 1.00 85.19 128 PRO A C 1
ATOM 1046 O O . PRO A 1 128 ? 4.741 -9.267 -15.863 1.00 85.19 128 PRO A O 1
ATOM 1049 N N . ALA A 1 129 ? 6.264 -9.999 -14.396 1.00 87.44 129 ALA A N 1
ATOM 1050 C CA . ALA A 1 129 ? 6.450 -8.686 -13.783 1.00 87.44 129 ALA A CA 1
ATOM 1051 C C . ALA A 1 129 ? 7.120 -7.717 -14.775 1.00 87.44 129 ALA A C 1
ATOM 1053 O O . ALA A 1 129 ? 8.036 -8.091 -15.510 1.00 87.44 129 ALA A O 1
ATOM 1054 N N . MET A 1 130 ? 6.696 -6.456 -14.759 1.00 87.25 130 MET A N 1
ATOM 1055 C CA . MET A 1 130 ? 7.176 -5.422 -15.672 1.00 87.25 130 MET A CA 1
ATOM 1056 C C . MET A 1 130 ? 8.367 -4.682 -15.065 1.00 87.25 130 MET A C 1
ATOM 1058 O O . MET A 1 130 ? 8.302 -4.229 -13.924 1.00 87.25 130 MET A O 1
ATOM 1062 N N . LYS A 1 131 ? 9.450 -4.516 -15.826 1.00 86.38 131 LYS A N 1
ATOM 1063 C CA . LYS A 1 131 ? 10.581 -3.668 -15.434 1.00 86.38 131 LYS A CA 1
ATOM 1064 C C . LYS A 1 131 ? 10.538 -2.368 -16.215 1.00 86.38 131 LYS A C 1
ATOM 1066 O O . LYS A 1 131 ? 10.508 -2.409 -17.438 1.00 86.38 131 LYS A O 1
ATOM 1071 N N . ILE A 1 132 ? 10.574 -1.246 -15.506 1.00 84.94 132 ILE A N 1
ATOM 1072 C CA . ILE A 1 132 ? 10.601 0.087 -16.111 1.00 84.94 132 ILE A CA 1
ATOM 1073 C C . ILE A 1 132 ? 11.817 0.881 -15.621 1.00 84.94 132 ILE A C 1
ATOM 1075 O O . ILE A 1 132 ? 12.196 0.743 -14.452 1.00 84.94 132 ILE A O 1
ATOM 1079 N N . PRO A 1 133 ? 12.416 1.735 -16.468 1.00 84.81 133 PRO A N 1
ATOM 1080 C CA . PRO A 1 133 ? 13.518 2.590 -16.052 1.00 84.81 133 PRO A CA 1
ATOM 1081 C C . PRO A 1 133 ? 13.039 3.676 -15.081 1.00 84.81 133 PRO A C 1
ATOM 1083 O O . PRO A 1 133 ? 11.943 4.229 -15.211 1.00 84.81 133 PRO A O 1
ATOM 1086 N N . VAL A 1 134 ? 13.882 4.030 -14.114 1.00 81.06 134 VAL A N 1
ATOM 1087 C CA . VAL A 1 134 ? 13.608 5.117 -13.169 1.00 81.06 134 VAL A CA 1
ATOM 1088 C C . VAL A 1 134 ? 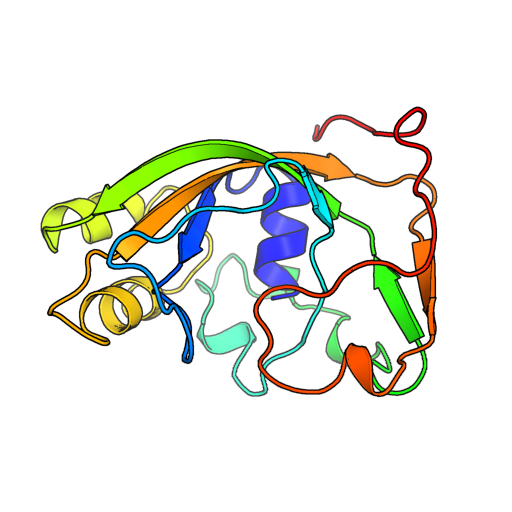13.835 6.460 -13.864 1.00 81.06 134 VAL A C 1
ATOM 1090 O O . VAL A 1 134 ? 14.957 6.959 -13.959 1.00 81.06 134 VAL A O 1
ATOM 1093 N N . ILE A 1 135 ? 12.758 7.099 -14.314 1.00 78.94 135 ILE A N 1
ATOM 1094 C CA . ILE A 1 135 ? 12.823 8.454 -14.878 1.00 78.94 135 ILE A CA 1
ATOM 1095 C C . ILE A 1 135 ? 12.657 9.529 -13.789 1.00 78.94 135 ILE A C 1
ATOM 1097 O O . ILE A 1 135 ? 12.036 9.273 -12.755 1.00 78.94 135 ILE A O 1
ATOM 1101 N N . PRO A 1 136 ? 13.146 10.770 -13.996 1.00 74.56 136 PRO A N 1
ATOM 1102 C CA . PRO A 1 136 ? 12.968 11.865 -13.037 1.00 74.56 136 PRO A CA 1
ATOM 1103 C C . PRO A 1 136 ? 11.510 12.114 -12.625 1.00 74.56 136 PRO A C 1
ATOM 1105 O O . PRO A 1 136 ? 11.260 12.527 -11.496 1.00 74.56 136 PRO A O 1
ATOM 1108 N N . ALA A 1 137 ? 10.541 11.817 -13.500 1.00 66.56 137 ALA A N 1
ATOM 1109 C CA . ALA A 1 137 ? 9.118 11.938 -13.187 1.00 66.56 137 ALA A CA 1
ATOM 1110 C C . ALA A 1 137 ? 8.670 11.018 -12.034 1.00 66.56 137 ALA A C 1
ATOM 1112 O O . ALA A 1 137 ? 7.774 11.410 -11.279 1.00 66.56 137 ALA A O 1
ATOM 1113 N N . TYR A 1 138 ? 9.327 9.860 -11.872 1.00 65.50 138 TYR A N 1
ATOM 1114 C CA . TYR A 1 138 ? 9.088 8.868 -10.816 1.00 65.50 138 TYR A CA 1
ATOM 1115 C C . TYR A 1 138 ? 9.795 9.215 -9.499 1.00 65.50 138 TYR A C 1
ATOM 1117 O O . TYR A 1 138 ? 9.501 8.627 -8.460 1.00 65.50 138 TYR A O 1
ATOM 1125 N N . LYS A 1 139 ? 10.720 10.184 -9.516 1.00 58.88 139 LYS A N 1
ATOM 1126 C CA . LYS A 1 139 ? 11.486 10.588 -8.334 1.00 58.88 139 LYS A CA 1
ATOM 1127 C C . LYS A 1 139 ? 10.675 11.564 -7.465 1.00 58.88 139 LYS A C 1
ATOM 1129 O O . LYS A 1 139 ? 10.024 12.485 -7.960 1.00 58.88 139 LYS A O 1
ATOM 1134 N N . GLY A 1 140 ? 10.760 11.385 -6.144 1.00 56.31 140 GLY A N 1
ATOM 1135 C CA . GLY A 1 140 ? 10.109 12.227 -5.129 1.00 56.31 140 GLY A CA 1
ATOM 1136 C C . GLY A 1 140 ? 8.858 11.603 -4.496 1.00 56.31 140 GLY A C 1
ATOM 1137 O O . GLY A 1 140 ? 8.327 10.608 -4.976 1.00 56.31 140 GLY A O 1
ATOM 1138 N N . CYS A 1 141 ? 8.372 12.190 -3.396 1.00 52.47 141 CYS A N 1
ATOM 1139 C CA . CYS A 1 141 ? 7.193 11.726 -2.645 1.00 52.47 141 CYS A CA 1
ATOM 1140 C C . CYS A 1 141 ? 5.865 12.029 -3.371 1.00 52.47 141 CYS A C 1
ATOM 1142 O O . CYS A 1 141 ? 4.964 12.651 -2.804 1.00 52.47 141 CYS A O 1
ATOM 1144 N N . LYS A 1 142 ? 5.744 11.625 -4.638 1.00 55.16 142 LYS A N 1
ATOM 1145 C CA . LYS A 1 142 ? 4.487 11.683 -5.383 1.00 55.16 142 LYS A CA 1
ATOM 1146 C C . LYS A 1 142 ? 3.677 10.430 -5.084 1.00 55.16 142 LYS A C 1
ATOM 1148 O O . LYS A 1 142 ? 4.201 9.327 -5.000 1.00 55.16 142 LYS A O 1
ATOM 1153 N N . SER A 1 143 ? 2.384 10.627 -4.874 1.00 52.72 143 SER A N 1
ATOM 1154 C CA . SER A 1 143 ? 1.453 9.546 -4.538 1.00 52.72 143 SER A CA 1
ATOM 1155 C C . SER A 1 143 ? 0.847 8.861 -5.766 1.00 52.72 143 SER A C 1
ATOM 1157 O O . SER A 1 143 ? 0.189 7.835 -5.612 1.00 52.72 143 SER A O 1
ATOM 1159 N N . TRP A 1 144 ? 1.075 9.444 -6.945 1.00 58.97 144 TRP A N 1
AT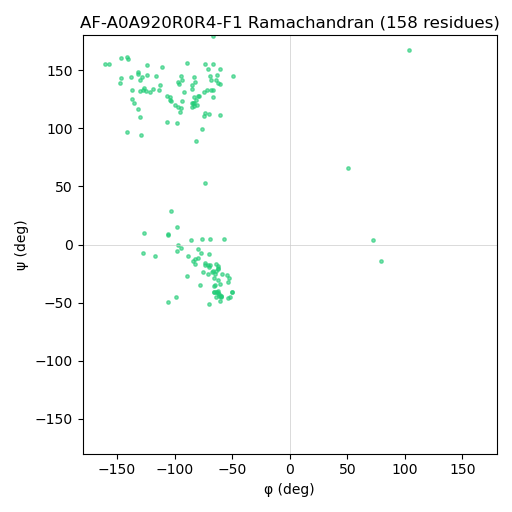OM 1160 C CA . TRP A 1 144 ? 0.647 8.988 -8.258 1.00 58.97 144 TRP A CA 1
ATOM 1161 C C . TRP A 1 144 ? 1.701 9.401 -9.272 1.00 58.97 144 TRP A C 1
ATOM 1163 O O . TRP A 1 144 ? 2.224 10.519 -9.197 1.00 58.97 144 TRP A O 1
ATOM 1173 N N . VAL A 1 145 ? 2.002 8.506 -10.203 1.00 57.59 145 V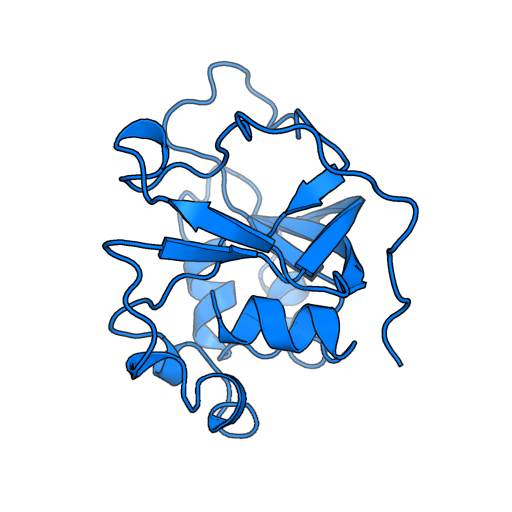AL A N 1
ATOM 1174 C CA . VAL A 1 145 ? 2.719 8.864 -11.415 1.00 57.59 145 VAL A CA 1
ATOM 1175 C C . VAL A 1 145 ? 2.058 8.150 -12.577 1.00 57.59 145 VAL A C 1
ATOM 1177 O O . VAL A 1 145 ? 1.762 6.960 -12.472 1.00 57.59 145 VAL A O 1
ATOM 1180 N N . GLU A 1 146 ? 1.798 8.888 -13.649 1.00 58.34 146 GLU A N 1
ATOM 1181 C CA . GLU A 1 146 ? 1.309 8.302 -14.888 1.00 58.34 146 GLU A CA 1
ATOM 1182 C C . GLU A 1 146 ? 2.395 7.411 -15.484 1.00 58.34 146 GLU A C 1
ATOM 1184 O O . GLU A 1 146 ? 3.572 7.783 -15.557 1.00 58.34 146 GLU A O 1
ATOM 1189 N N . LEU A 1 147 ? 1.989 6.211 -15.880 1.00 57.19 147 LEU A N 1
ATOM 1190 C CA . LEU A 1 147 ? 2.845 5.315 -16.632 1.00 57.19 147 LEU A CA 1
ATOM 1191 C C . LEU A 1 147 ? 2.935 5.841 -18.060 1.00 57.19 147 LEU A C 1
ATOM 1193 O O . L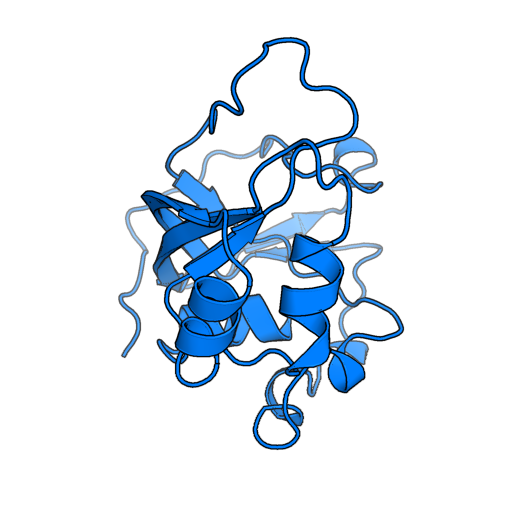EU A 1 147 ? 1.923 6.138 -18.686 1.00 57.19 147 LEU A O 1
ATOM 1197 N N . VAL A 1 148 ? 4.159 5.942 -18.569 1.00 55.84 148 VAL A N 1
ATOM 1198 C CA . VAL A 1 148 ? 4.406 6.348 -19.961 1.00 55.84 148 VAL A CA 1
ATOM 1199 C C . VAL A 1 148 ? 4.043 5.215 -20.939 1.00 55.84 148 VAL A C 1
ATOM 1201 O O . VAL A 1 148 ? 3.857 5.455 -22.129 1.00 55.84 148 VAL A O 1
ATOM 1204 N N . GLU A 1 149 ? 3.897 3.984 -20.440 1.00 56.84 149 GLU A N 1
ATOM 1205 C CA . GLU A 1 149 ? 3.604 2.786 -21.228 1.00 56.84 149 GLU A CA 1
ATOM 1206 C C . GLU A 1 149 ? 2.206 2.229 -20.916 1.00 56.84 149 GLU A C 1
ATOM 1208 O O . GLU A 1 149 ? 1.798 2.134 -19.756 1.00 56.84 149 GLU A O 1
ATOM 1213 N N . ASN A 1 150 ? 1.480 1.829 -21.967 1.00 56.31 150 ASN A N 1
ATOM 1214 C CA . ASN A 1 150 ? 0.197 1.137 -21.843 1.00 56.31 150 ASN A CA 1
ATOM 1215 C C . ASN A 1 150 ? 0.414 -0.293 -21.343 1.00 56.31 150 ASN A C 1
ATOM 1217 O O . ASN A 1 150 ? 1.236 -1.029 -21.889 1.00 56.31 150 ASN A O 1
ATOM 1221 N N . ILE A 1 151 ? -0.366 -0.709 -20.347 1.00 57.72 151 ILE A N 1
ATOM 1222 C CA . ILE A 1 151 ? -0.252 -2.040 -19.748 1.00 57.72 151 ILE A CA 1
ATOM 1223 C C . ILE A 1 151 ? -1.379 -2.925 -20.252 1.00 57.72 151 ILE A C 1
ATOM 1225 O O . ILE A 1 151 ? -2.553 -2.595 -20.093 1.00 57.72 151 ILE A O 1
ATOM 1229 N N . ASN A 1 152 ? -1.017 -4.064 -20.842 1.00 57.72 152 ASN A N 1
ATOM 1230 C CA . ASN A 1 152 ? -1.986 -5.085 -21.204 1.00 57.72 152 ASN A CA 1
ATOM 1231 C C . ASN A 1 152 ? -2.459 -5.808 -19.932 1.00 57.72 152 ASN A C 1
ATOM 1233 O O . ASN A 1 152 ? -1.680 -6.486 -19.269 1.00 57.72 152 ASN A O 1
ATOM 1237 N N . THR A 1 153 ? -3.731 -5.644 -19.576 1.00 59.56 153 THR A N 1
ATOM 1238 C CA . THR A 1 153 ? -4.347 -6.255 -18.385 1.00 59.56 153 THR A CA 1
ATOM 1239 C C . THR A 1 153 ? -4.860 -7.678 -18.627 1.00 59.56 153 THR A C 1
ATOM 1241 O O . THR A 1 153 ? -5.439 -8.277 -17.724 1.00 59.56 153 THR A O 1
ATOM 1244 N N . SER A 1 154 ? -4.644 -8.239 -19.822 1.00 58.03 154 SER A N 1
ATOM 1245 C CA . SER A 1 154 ? -5.075 -9.604 -20.169 1.00 58.03 154 SER A CA 1
ATOM 1246 C C . SER A 1 154 ? -4.328 -10.690 -19.381 1.00 58.03 154 SER A C 1
ATOM 1248 O O . SER A 1 154 ? -4.870 -11.775 -19.193 1.00 58.03 154 SER A O 1
ATOM 1250 N N . ASP A 1 155 ? -3.130 -10.381 -18.871 1.00 62.44 155 ASP A N 1
ATOM 1251 C CA . ASP A 1 155 ? -2.219 -11.327 -18.206 1.00 62.44 155 ASP A CA 1
ATOM 1252 C C . ASP A 1 155 ? -2.230 -11.194 -16.663 1.00 62.44 155 ASP A C 1
ATOM 1254 O O . ASP A 1 155 ? -1.229 -11.423 -15.980 1.00 62.44 155 ASP A O 1
ATOM 1258 N N . LEU A 1 156 ? -3.358 -10.760 -16.088 1.00 70.75 156 LEU A N 1
ATOM 1259 C CA . LEU A 1 156 ? -3.521 -10.612 -14.638 1.00 70.75 156 LEU A CA 1
ATOM 1260 C C . LEU A 1 156 ? -3.864 -11.947 -13.965 1.00 70.75 156 LEU A C 1
ATOM 1262 O O . LEU A 1 156 ? -4.884 -12.568 -14.265 1.00 70.75 156 LEU A O 1
ATOM 1266 N N . GLU A 1 157 ? -3.065 -12.343 -12.975 1.00 70.19 157 GLU A N 1
ATOM 1267 C CA . GLU A 1 157 ? -3.328 -13.528 -12.156 1.00 70.19 157 GLU A CA 1
ATOM 1268 C C . GLU A 1 157 ? -4.032 -13.163 -10.841 1.00 70.19 157 GLU A C 1
ATOM 1270 O O . GLU A 1 157 ? -3.668 -12.201 -10.151 1.00 70.19 157 GLU A O 1
ATOM 1275 N N . ASN A 1 158 ? -5.030 -13.971 -10.463 1.00 65.62 158 ASN A N 1
ATOM 1276 C CA . ASN A 1 158 ? -5.682 -13.855 -9.161 1.00 65.62 158 ASN A CA 1
ATOM 1277 C C . ASN A 1 158 ? -4.715 -14.269 -8.035 1.00 65.62 158 ASN A C 1
ATOM 1279 O O . ASN A 1 158 ? -3.968 -15.237 -8.195 1.00 65.62 158 ASN A O 1
ATOM 1283 N N . PRO A 1 159 ? -4.739 -13.584 -6.880 1.00 62.22 159 PRO A N 1
ATOM 1284 C CA . PRO A 1 159 ? -4.032 -14.052 -5.696 1.00 62.22 159 PRO A CA 1
ATOM 1285 C C . PRO A 1 159 ? -4.612 -15.408 -5.254 1.00 62.22 159 PRO A C 1
ATOM 1287 O O . PRO A 1 159 ? -5.826 -15.610 -5.326 1.00 62.22 159 PRO A O 1
ATOM 1290 N N . HIS A 1 160 ? -3.723 -16.326 -4.860 1.00 49.00 160 HIS A N 1
ATOM 1291 C CA . HIS A 1 160 ? -4.065 -17.658 -4.343 1.00 49.00 160 HIS A CA 1
ATOM 1292 C C . HIS A 1 160 ? -4.788 -17.598 -3.000 1.00 49.00 160 HIS A C 1
ATOM 1294 O O . HIS A 1 160 ? -4.441 -16.701 -2.198 1.00 49.00 160 HIS A O 1
#

pLDDT: mean 79.05, std 16.26, range [35.75, 96.56]